Protein AF-A0A3N4JUJ2-F1 (afdb_monomer_lite)

Foldseek 3Di:
DQQPDKDWDWDCPCVVVQKTKIFIARPVPRDTPDMDIDGHCPPVPPPDD

Sequence (49 aa):
GPNHVWSIDDHVKLFQFGFQIYAAINAYFRYIVWYYIGHSNFTAISVNK

pLDDT: mean 71.06, std 10.6, range [46.62, 86.75]

Secondary structure (DSSP, 8-state):
-TTS-EEEEE-GGGGGGTEEEEEEEETTTTEEEEEEEEE-GGG------

Organism: NCBI:txid1336337

Structure (mmCIF, N/CA/C/O backbone):
data_AF-A0A3N4JUJ2-F1
#
_entry.id   AF-A0A3N4JUJ2-F1
#
loop_
_atom_site.group_PDB
_atom_site.id
_atom_site.type_symbol
_atom_site.label_atom_id
_atom_site.label_alt_id
_atom_site.label_comp_id
_atom_site.label_asym_id
_atom_site.label_entity_id
_atom_site.label_seq_id
_atom_site.pdbx_PDB_ins_code
_atom_site.Cartn_x
_atom_site.Cartn_y
_atom_site.Cartn_z
_atom_site.occupancy
_atom_site.B_iso_or_equiv
_atom_site.auth_seq_id
_atom_site.auth_comp_id
_atom_site.auth_asym_id
_atom_site.auth_atom_id
_atom_site.pdbx_PDB_model_num
ATOM 1 N N . GLY A 1 1 ? 7.744 -10.477 -21.962 1.00 46.62 1 GLY A N 1
ATOM 2 C CA . GLY A 1 1 ? 7.005 -9.302 -22.479 1.00 46.62 1 GLY A CA 1
ATOM 3 C C . GLY A 1 1 ? 6.829 -8.263 -21.379 1.00 46.62 1 GLY A C 1
ATOM 4 O O . GLY A 1 1 ? 7.016 -8.620 -20.227 1.00 46.62 1 GLY A O 1
ATOM 5 N N . PRO A 1 2 ? 6.463 -7.007 -21.679 1.00 52.31 2 PRO A N 1
ATOM 6 C CA . PRO A 1 2 ? 6.359 -5.908 -20.698 1.00 52.31 2 PRO A CA 1
ATOM 7 C C . PRO A 1 2 ? 5.316 -6.100 -19.570 1.00 52.31 2 PRO A C 1
ATOM 9 O O . PRO A 1 2 ? 5.242 -5.276 -18.668 1.00 52.31 2 PRO A O 1
ATOM 12 N N . ASN A 1 3 ? 4.570 -7.213 -19.580 1.00 54.62 3 ASN A N 1
ATOM 13 C CA . ASN A 1 3 ? 3.660 -7.664 -18.518 1.00 54.62 3 ASN A CA 1
ATOM 14 C C . ASN A 1 3 ? 4.205 -8.865 -17.709 1.00 54.62 3 ASN A C 1
ATOM 16 O O . ASN A 1 3 ? 3.432 -9.613 -17.128 1.00 54.62 3 ASN A O 1
ATOM 20 N N . HIS A 1 4 ? 5.516 -9.127 -17.722 1.00 57.22 4 HIS A N 1
ATOM 21 C CA . HIS A 1 4 ? 6.072 -10.367 -17.158 1.00 57.22 4 HIS A CA 1
ATOM 22 C C . HIS A 1 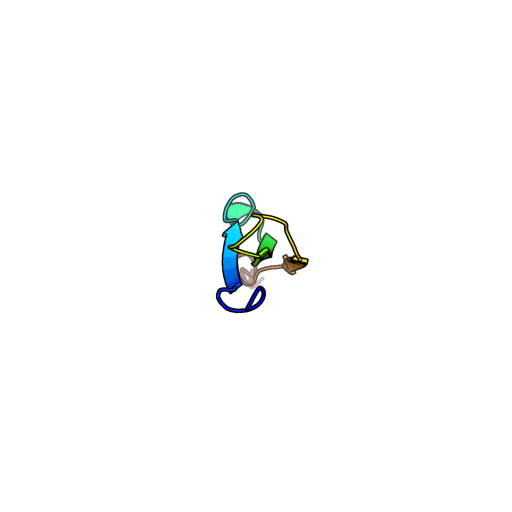4 ? 6.155 -10.382 -15.621 1.00 57.22 4 HIS A C 1
ATOM 24 O O . HIS A 1 4 ? 6.202 -11.459 -15.039 1.00 57.22 4 HIS A O 1
ATOM 30 N N . VAL A 1 5 ? 6.174 -9.217 -14.960 1.00 58.38 5 VAL A N 1
ATOM 31 C CA . VAL A 1 5 ? 6.293 -9.117 -13.496 1.00 58.38 5 VAL A CA 1
ATOM 32 C C . VAL A 1 5 ? 5.425 -7.967 -12.986 1.00 58.38 5 VAL A C 1
ATOM 34 O O . VAL A 1 5 ? 5.704 -6.797 -13.254 1.00 58.38 5 VAL A O 1
ATOM 37 N N . TRP A 1 6 ? 4.368 -8.303 -12.249 1.00 63.38 6 TRP A N 1
ATOM 38 C CA . TRP A 1 6 ? 3.558 -7.353 -11.488 1.00 63.38 6 TRP A CA 1
ATOM 39 C C . TRP A 1 6 ? 3.883 -7.523 -10.011 1.00 63.38 6 TRP A C 1
ATOM 41 O O . TRP A 1 6 ? 3.903 -8.646 -9.511 1.00 63.38 6 TRP A O 1
ATOM 51 N N . SER A 1 7 ? 4.156 -6.413 -9.329 1.00 65.00 7 SER A N 1
ATOM 52 C CA . SER A 1 7 ? 4.377 -6.406 -7.886 1.00 65.00 7 SER A CA 1
ATOM 53 C C . SER A 1 7 ? 3.190 -5.729 -7.222 1.00 65.00 7 SER A C 1
ATOM 55 O O . SER A 1 7 ? 2.829 -4.611 -7.594 1.00 65.00 7 SER A O 1
ATOM 57 N N . ILE A 1 8 ? 2.589 -6.408 -6.251 1.00 70.56 8 ILE A N 1
ATOM 58 C CA . ILE A 1 8 ? 1.642 -5.805 -5.316 1.00 70.56 8 ILE A CA 1
ATOM 59 C C . ILE A 1 8 ? 2.417 -5.485 -4.047 1.00 70.56 8 ILE A C 1
ATOM 61 O O . ILE A 1 8 ? 3.069 -6.366 -3.490 1.00 70.56 8 ILE A O 1
ATOM 65 N N . ASP A 1 9 ? 2.368 -4.222 -3.640 1.00 70.31 9 ASP A N 1
ATOM 66 C CA . ASP A 1 9 ? 2.970 -3.737 -2.402 1.00 70.31 9 ASP A CA 1
ATOM 67 C C . ASP A 1 9 ? 1.874 -3.093 -1.542 1.00 70.31 9 ASP A C 1
ATOM 69 O O . ASP A 1 9 ? 0.996 -2.389 -2.060 1.00 70.31 9 ASP A O 1
ATOM 73 N N . ASP A 1 10 ? 1.893 -3.388 -0.243 1.00 63.91 10 ASP A N 1
ATOM 74 C CA . ASP A 1 10 ? 0.968 -2.829 0.745 1.00 63.91 10 ASP A CA 1
ATOM 75 C C . ASP A 1 10 ? 1.671 -1.698 1.503 1.00 63.91 10 ASP A C 1
ATOM 77 O O . ASP A 1 10 ? 2.767 -1.870 2.046 1.00 63.91 10 ASP A O 1
ATOM 81 N N . HIS A 1 11 ? 1.038 -0.525 1.546 1.00 68.62 11 HIS A N 1
ATOM 82 C CA . HIS A 1 11 ? 1.602 0.642 2.214 1.00 68.62 11 HIS A CA 1
ATOM 83 C C . HIS A 1 11 ? 1.020 0.815 3.628 1.00 68.62 11 HIS A C 1
ATOM 85 O O . HIS A 1 11 ? -0.016 1.445 3.8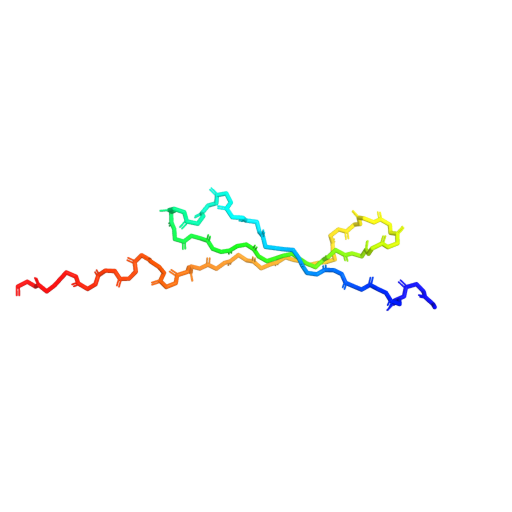38 1.00 68.62 11 HIS A O 1
ATOM 91 N N . VAL A 1 12 ? 1.771 0.355 4.636 1.00 66.31 12 VAL A N 1
ATOM 92 C CA . VAL A 1 12 ? 1.334 0.265 6.048 1.00 66.31 12 VAL A CA 1
ATOM 93 C C . VAL A 1 12 ? 1.266 1.601 6.823 1.00 66.31 12 VAL A C 1
ATOM 95 O O . VAL A 1 12 ? 0.977 1.620 8.017 1.00 66.31 12 VAL A O 1
ATOM 98 N N . LYS A 1 13 ? 1.516 2.755 6.184 1.00 68.69 13 LYS A N 1
ATOM 99 C CA . LYS A 1 13 ? 1.618 4.058 6.887 1.00 68.69 13 LYS A CA 1
ATOM 100 C C . LYS A 1 13 ? 0.325 4.496 7.581 1.00 68.69 13 LYS A C 1
ATOM 102 O O . LYS A 1 13 ? 0.392 5.189 8.588 1.00 68.69 13 LYS A O 1
ATOM 107 N N . LEU A 1 14 ? -0.835 4.114 7.046 1.00 69.31 14 LEU A N 1
ATOM 108 C CA . LEU A 1 14 ? -2.149 4.493 7.587 1.00 69.31 14 LEU A CA 1
ATOM 109 C C . LEU A 1 14 ? -2.875 3.336 8.281 1.00 69.31 14 LEU A C 1
ATOM 111 O O . LEU A 1 14 ? -4.037 3.471 8.666 1.00 69.31 14 LEU A O 1
ATOM 115 N N . PHE A 1 15 ? -2.175 2.224 8.501 1.00 70.44 15 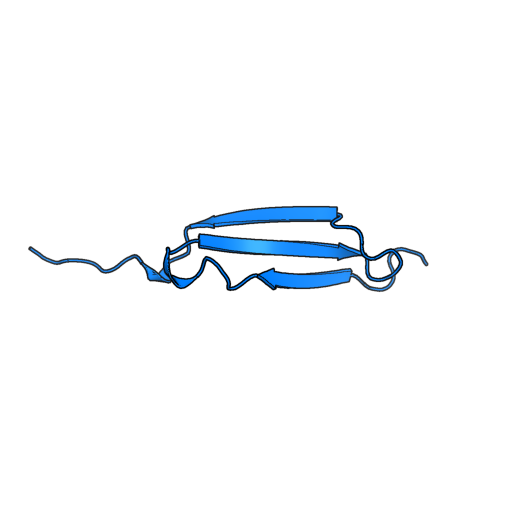PHE A N 1
ATOM 116 C CA . PHE A 1 15 ? -2.742 1.042 9.135 1.00 70.44 15 PHE A CA 1
ATOM 117 C C . PHE A 1 15 ? -3.283 1.336 10.542 1.00 70.44 15 PHE A C 1
ATOM 119 O O . PHE A 1 15 ? -4.358 0.866 10.903 1.00 70.44 15 PHE A O 1
ATOM 126 N N . GLN A 1 16 ? -2.588 2.188 11.305 1.00 71.31 16 GLN A N 1
ATOM 127 C CA . GLN A 1 16 ? -3.000 2.617 12.650 1.00 71.31 16 GLN A CA 1
ATOM 128 C C . GLN A 1 16 ? -4.323 3.395 12.670 1.00 71.31 16 GLN A C 1
ATOM 130 O O . GLN A 1 16 ? -5.006 3.416 13.688 1.00 71.31 16 GLN A O 1
ATOM 135 N N . PHE A 1 17 ? -4.692 4.018 11.551 1.00 73.75 17 PHE A N 1
ATOM 136 C CA . PHE A 1 17 ? -5.939 4.767 11.402 1.00 73.75 17 PHE A CA 1
ATOM 137 C C . PHE A 1 17 ? -7.054 3.925 10.772 1.00 73.75 17 PHE A C 1
ATOM 139 O O . PHE A 1 17 ? -8.130 4.445 10.499 1.00 73.75 17 PHE A O 1
ATOM 146 N N . GLY A 1 18 ? -6.809 2.632 10.537 1.00 75.19 18 GLY A N 1
ATOM 147 C CA . GLY A 1 18 ? -7.786 1.748 9.916 1.00 75.19 18 GLY A CA 1
ATOM 148 C C . GLY A 1 18 ? -7.889 1.910 8.401 1.00 75.19 18 GLY A C 1
ATOM 149 O O . GLY A 1 18 ? -8.893 1.509 7.831 1.00 75.19 18 GLY A O 1
ATOM 150 N N . PHE A 1 19 ? -6.884 2.469 7.721 1.00 77.75 19 PHE A N 1
ATOM 151 C CA . PHE A 1 19 ? -6.864 2.524 6.255 1.00 77.75 19 PHE A CA 1
ATOM 152 C C . PHE A 1 19 ? -5.865 1.514 5.690 1.00 77.75 19 PHE A C 1
ATOM 154 O O . PHE A 1 19 ? -4.719 1.437 6.136 1.00 77.75 19 PHE A O 1
ATOM 161 N N . GLN A 1 20 ? -6.304 0.757 4.687 1.00 81.25 20 GLN A N 1
ATOM 162 C CA . G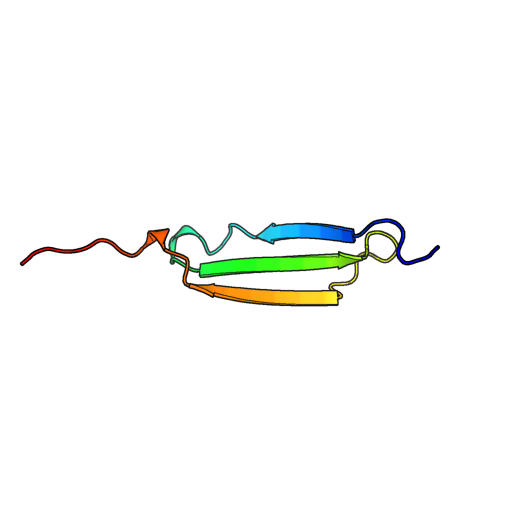LN A 1 20 ? -5.469 -0.128 3.877 1.00 81.25 20 GLN A CA 1
ATOM 163 C C . GLN A 1 20 ? -5.281 0.478 2.490 1.00 81.25 20 GLN A C 1
ATOM 165 O O . GLN A 1 20 ? -6.253 0.891 1.849 1.00 81.25 20 GLN A O 1
ATOM 170 N N . ILE A 1 21 ? -4.027 0.520 2.038 1.00 83.38 21 ILE A N 1
ATOM 171 C CA . ILE A 1 21 ? -3.648 1.005 0.713 1.00 83.38 21 ILE A CA 1
ATOM 172 C C . ILE A 1 21 ? -2.944 -0.130 -0.025 1.00 83.38 21 ILE A C 1
ATOM 174 O O . ILE A 1 21 ? -1.849 -0.536 0.363 1.00 83.38 21 ILE A O 1
ATOM 178 N N . TYR A 1 22 ? -3.550 -0.575 -1.122 1.00 83.31 22 TYR A N 1
ATOM 179 C CA . TYR A 1 22 ? -2.964 -1.541 -2.048 1.00 83.31 22 TYR A CA 1
ATOM 180 C C . TYR A 1 22 ? -2.605 -0.834 -3.347 1.00 83.31 22 TYR A C 1
ATOM 182 O O . TYR A 1 22 ? -3.435 -0.114 -3.901 1.00 83.31 22 TYR A O 1
ATOM 190 N N . ALA A 1 23 ? -1.401 -1.051 -3.866 1.00 83.88 23 ALA A N 1
ATOM 191 C CA . ALA A 1 23 ? -1.009 -0.541 -5.174 1.00 83.88 23 ALA A CA 1
ATOM 192 C C . ALA A 1 23 ? -0.407 -1.657 -6.028 1.00 83.88 23 ALA A C 1
ATOM 194 O O . ALA A 1 23 ? 0.399 -2.459 -5.555 1.00 83.88 23 ALA A O 1
ATOM 195 N N . ALA A 1 24 ? -0.779 -1.686 -7.307 1.00 84.69 24 ALA A N 1
ATOM 196 C CA . ALA A 1 24 ? -0.105 -2.515 -8.294 1.00 84.69 24 ALA A CA 1
ATOM 197 C C . ALA A 1 24 ? 0.948 -1.686 -9.023 1.00 84.69 24 ALA A C 1
ATOM 199 O O . ALA A 1 24 ? 0.640 -0.677 -9.667 1.00 84.69 24 ALA A O 1
ATOM 200 N N . ILE A 1 25 ? 2.193 -2.138 -8.938 1.00 83.25 25 ILE A N 1
ATOM 201 C CA . ILE A 1 25 ? 3.348 -1.482 -9.539 1.00 83.25 25 ILE A CA 1
ATOM 202 C C . ILE A 1 25 ? 3.814 -2.331 -10.719 1.00 83.25 25 ILE A C 1
ATOM 204 O O .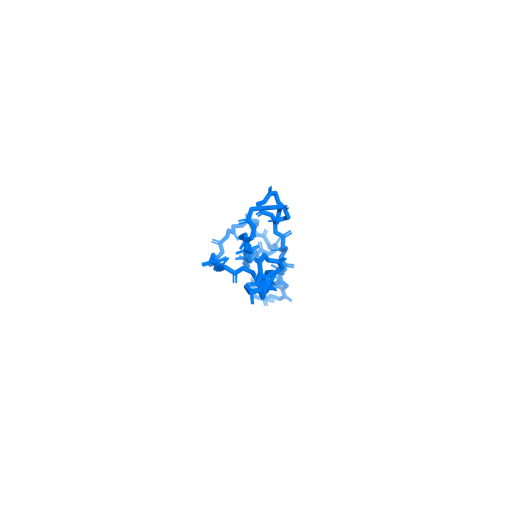 ILE A 1 25 ? 4.063 -3.535 -10.581 1.00 83.25 25 ILE A O 1
ATOM 208 N N . ASN A 1 26 ? 3.968 -1.708 -11.890 1.00 80.94 26 ASN A N 1
ATOM 209 C CA . ASN A 1 26 ? 4.668 -2.364 -12.989 1.00 80.94 26 ASN A CA 1
ATOM 210 C C . ASN A 1 26 ? 6.168 -2.384 -12.671 1.00 80.94 26 ASN A C 1
ATOM 212 O O . ASN A 1 26 ? 6.812 -1.335 -12.608 1.00 80.94 26 ASN A O 1
ATOM 216 N N . ALA A 1 27 ? 6.734 -3.580 -12.509 1.00 72.25 27 ALA A N 1
ATOM 217 C CA . ALA A 1 27 ? 8.129 -3.765 -12.126 1.00 72.25 27 ALA A CA 1
ATOM 218 C C . ALA A 1 27 ? 9.133 -3.254 -13.175 1.00 72.25 27 ALA A C 1
ATOM 220 O O . ALA A 1 27 ? 10.257 -2.914 -12.815 1.00 72.25 27 ALA A O 1
ATOM 221 N N . TYR A 1 28 ? 8.746 -3.169 -14.453 1.00 73.62 28 TYR A N 1
ATOM 222 C CA . TYR A 1 28 ? 9.664 -2.772 -15.527 1.00 73.62 28 TYR A CA 1
ATOM 223 C C . TYR A 1 28 ? 9.948 -1.262 -15.546 1.00 73.62 28 TYR A C 1
ATOM 225 O O . TYR A 1 28 ? 11.069 -0.837 -15.798 1.00 73.62 28 TYR A O 1
ATOM 233 N N . PHE A 1 29 ? 8.939 -0.448 -15.242 1.00 73.75 29 PHE A N 1
ATOM 234 C CA . PHE A 1 29 ? 9.018 1.016 -15.315 1.00 73.75 29 PHE A CA 1
ATOM 235 C C . PHE A 1 29 ? 8.780 1.701 -13.958 1.00 73.75 29 PHE A C 1
ATOM 237 O O . PHE A 1 29 ? 8.818 2.925 -13.879 1.00 73.75 29 PHE A O 1
ATOM 244 N N . ARG A 1 30 ? 8.518 0.926 -12.892 1.00 77.50 30 ARG A N 1
ATOM 245 C CA . ARG A 1 30 ? 8.160 1.411 -11.545 1.00 77.50 30 ARG A CA 1
ATOM 246 C C . ARG A 1 30 ? 7.017 2.440 -11.536 1.00 77.50 30 ARG A C 1
ATOM 248 O O . ARG A 1 30 ? 6.992 3.323 -10.685 1.00 77.50 30 ARG A O 1
ATOM 255 N N . TYR A 1 31 ? 6.057 2.326 -12.457 1.00 82.31 31 TYR A N 1
ATOM 256 C CA . TYR A 1 31 ? 4.837 3.139 -12.424 1.00 82.31 31 TYR A CA 1
ATOM 257 C C . TYR A 1 31 ? 3.713 2.415 -11.680 1.00 82.31 31 TYR A C 1
ATOM 259 O O . TYR A 1 31 ? 3.601 1.187 -11.742 1.00 82.31 31 TYR A O 1
ATOM 267 N N . ILE A 1 32 ? 2.865 3.190 -11.003 1.00 81.44 32 ILE A N 1
ATOM 268 C CA . ILE A 1 32 ? 1.648 2.693 -10.357 1.00 81.44 32 ILE A CA 1
ATOM 269 C C . ILE A 1 32 ? 0.576 2.547 -11.435 1.00 81.44 32 ILE A C 1
ATOM 271 O O . ILE A 1 32 ? 0.228 3.519 -12.102 1.00 81.44 32 ILE A O 1
ATOM 275 N N . VAL A 1 33 ? 0.083 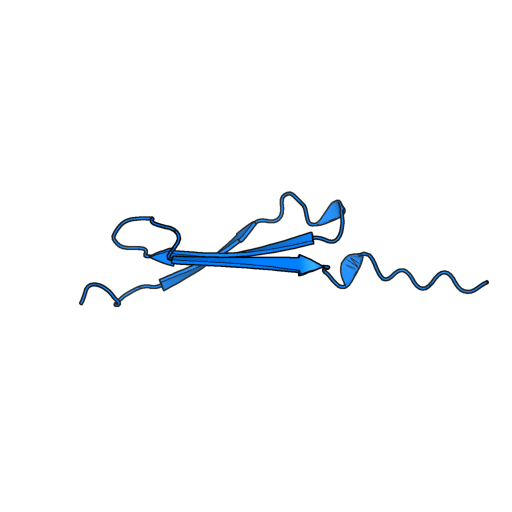1.327 -11.627 1.00 86.75 33 VAL A N 1
ATOM 276 C CA . VAL A 1 33 ? -0.937 1.019 -12.641 1.00 86.75 33 VAL A CA 1
ATOM 277 C C . VAL A 1 33 ? -2.324 1.330 -12.090 1.00 86.75 33 VAL A C 1
ATOM 279 O O . VAL A 1 33 ? -3.157 1.918 -12.771 1.00 86.75 33 VAL A O 1
ATOM 282 N N . TRP A 1 34 ? -2.563 0.930 -10.844 1.00 82.19 34 TRP A N 1
ATOM 283 C CA . TRP A 1 34 ? -3.794 1.187 -10.112 1.00 82.19 34 TRP A CA 1
ATOM 284 C C . TRP A 1 34 ? -3.524 1.115 -8.610 1.00 82.19 34 TRP A C 1
ATOM 286 O O . TRP A 1 34 ? -2.544 0.506 -8.168 1.00 82.19 34 TRP A O 1
ATOM 296 N N . TYR A 1 35 ? -4.401 1.744 -7.834 1.00 83.94 35 TYR A N 1
ATOM 297 C CA . TYR A 1 35 ? -4.371 1.706 -6.381 1.00 83.94 35 TYR A CA 1
ATOM 298 C C . TYR A 1 35 ? -5.789 1.554 -5.825 1.00 83.94 35 TYR A C 1
ATOM 300 O O . TYR A 1 35 ? -6.758 2.021 -6.422 1.00 83.94 35 TYR A O 1
ATOM 308 N N . TYR A 1 36 ? -5.900 0.896 -4.679 1.00 84.88 36 TYR A N 1
ATOM 309 C CA . TYR A 1 36 ? -7.116 0.776 -3.890 1.00 84.88 36 TYR A CA 1
ATOM 310 C C . TYR A 1 36 ? -6.867 1.360 -2.505 1.00 84.88 36 TYR A C 1
ATOM 312 O O . TYR A 1 36 ? -5.827 1.112 -1.894 1.00 84.88 36 TYR A O 1
ATOM 320 N N . ILE A 1 37 ? -7.849 2.109 -2.010 1.00 85.31 37 ILE A N 1
ATOM 321 C CA . ILE A 1 37 ? -7.862 2.654 -0.657 1.00 85.31 37 ILE A CA 1
ATOM 322 C C . ILE A 1 37 ? -9.170 2.207 -0.027 1.00 85.31 37 ILE A C 1
ATOM 324 O O . ILE A 1 37 ? -10.245 2.531 -0.531 1.00 85.31 37 ILE A O 1
ATOM 328 N N . GLY A 1 38 ? -9.073 1.461 1.065 1.00 82.81 38 GLY A N 1
ATOM 329 C CA . GLY A 1 38 ? -10.232 0.956 1.784 1.00 82.81 38 GLY A CA 1
ATOM 330 C C . GLY A 1 38 ? -10.065 1.077 3.284 1.00 82.81 38 GLY A C 1
ATOM 331 O O . GLY A 1 38 ? -8.968 1.298 3.798 1.00 82.81 38 GLY A O 1
ATOM 332 N N . HIS A 1 39 ? -11.178 0.914 3.988 1.00 79.19 39 HIS A N 1
ATOM 333 C CA . HIS A 1 39 ? -11.158 0.792 5.434 1.00 79.19 39 HIS A CA 1
ATOM 334 C C . HIS A 1 39 ? -10.791 -0.646 5.804 1.00 79.19 39 HIS A C 1
ATOM 336 O O . HIS A 1 39 ? -11.364 -1.603 5.281 1.00 79.19 39 HIS A O 1
ATOM 342 N N . SER A 1 40 ? -9.809 -0.794 6.680 1.00 72.75 40 SER A N 1
ATOM 343 C CA . SER A 1 40 ? -9.378 -2.071 7.210 1.00 72.75 40 SER A CA 1
ATOM 344 C C . SER A 1 40 ? -10.248 -2.462 8.402 1.00 72.75 40 SER A C 1
ATOM 346 O O . SER A 1 40 ? -10.675 -1.624 9.194 1.00 72.75 40 SER A O 1
ATOM 348 N N . ASN A 1 41 ? -10.488 -3.761 8.568 1.00 64.62 41 ASN A N 1
ATOM 349 C CA . ASN A 1 41 ? -11.260 -4.284 9.701 1.00 64.62 41 ASN A CA 1
ATOM 350 C C . ASN A 1 41 ? -10.510 -4.204 11.049 1.00 64.62 41 ASN A C 1
ATOM 352 O O . ASN A 1 41 ? -11.042 -4.637 12.066 1.00 64.62 41 ASN A O 1
ATOM 356 N N . PHE A 1 42 ? -9.291 -3.650 11.091 1.00 61.50 42 PHE A N 1
ATOM 357 C CA . PHE A 1 42 ? -8.474 -3.597 12.310 1.00 61.50 42 PHE A CA 1
ATOM 358 C C . PHE A 1 42 ? -8.979 -2.589 13.352 1.00 61.50 42 PHE A C 1
ATOM 360 O O . PHE A 1 42 ? -8.633 -2.713 14.523 1.00 61.50 42 PHE A O 1
ATOM 367 N N . THR A 1 43 ? -9.816 -1.623 12.964 1.00 57.44 43 THR A N 1
ATOM 368 C CA . THR A 1 43 ? -10.435 -0.650 13.884 1.00 57.44 43 THR A CA 1
ATOM 369 C C . THR A 1 43 ? -11.891 -0.965 14.228 1.00 57.44 43 THR A C 1
ATOM 371 O O . THR A 1 43 ? -12.515 -0.200 14.964 1.00 57.44 43 THR A O 1
ATOM 374 N N . ALA A 1 44 ? -12.440 -2.100 13.778 1.00 60.53 44 ALA A N 1
ATOM 375 C CA . ALA A 1 44 ? -13.763 -2.570 14.193 1.00 60.53 44 ALA A CA 1
ATOM 376 C C . ALA A 1 44 ? -13.713 -3.141 15.625 1.00 60.53 44 ALA A C 1
ATOM 378 O O . ALA A 1 44 ? -13.934 -4.326 15.865 1.00 60.53 44 ALA A O 1
ATOM 379 N N . ILE A 1 45 ? -13.391 -2.290 16.599 1.00 60.31 45 ILE A N 1
ATOM 380 C CA . ILE A 1 45 ? -13.518 -2.618 18.013 1.00 60.31 45 ILE A CA 1
ATOM 381 C C . ILE A 1 45 ? -15.007 -2.505 18.334 1.00 60.31 45 ILE A C 1
ATOM 383 O O . ILE A 1 45 ? -15.556 -1.407 18.431 1.00 60.31 45 ILE A O 1
ATOM 387 N N . SER A 1 46 ? -15.679 -3.647 18.462 1.00 63.25 46 SER A N 1
ATOM 388 C CA . SER A 1 46 ? -17.041 -3.703 18.990 1.00 63.25 46 SER A CA 1
ATOM 389 C C . SER A 1 46 ? -17.022 -3.233 20.446 1.00 63.25 46 SER A C 1
ATOM 391 O O . SER A 1 46 ? -16.793 -4.028 21.357 1.00 63.25 46 SER A O 1
ATOM 393 N N . VAL A 1 47 ? -17.252 -1.942 20.685 1.00 62.38 47 VAL A N 1
ATOM 394 C CA . VAL A 1 47 ? -17.563 -1.432 22.025 1.00 62.38 47 VAL A CA 1
ATOM 395 C C . VAL A 1 47 ? -18.985 -1.857 22.372 1.00 62.38 47 VAL A C 1
ATOM 397 O O . VAL A 1 47 ? -19.959 -1.213 21.981 1.00 62.38 47 VAL A O 1
ATOM 400 N N . ASN A 1 48 ? -19.092 -2.988 23.070 1.00 56.22 48 ASN A N 1
ATOM 401 C CA . ASN A 1 48 ? -20.340 -3.404 23.693 1.00 56.22 48 ASN A CA 1
ATOM 402 C C . ASN A 1 48 ? -20.693 -2.374 24.779 1.00 56.22 48 ASN A C 1
ATOM 404 O O . ASN A 1 48 ? -19.840 -2.065 25.615 1.00 56.22 48 ASN A O 1
ATOM 408 N N . LYS A 1 49 ? -21.897 -1.800 24.709 1.00 52.38 49 LYS A N 1
ATOM 409 C CA . LYS A 1 49 ? -22.426 -0.906 25.747 1.00 52.38 49 LYS A CA 1
ATOM 410 C C . LYS A 1 49 ? -23.046 -1.716 26.874 1.00 52.38 49 LYS A C 1
ATOM 412 O O . LYS A 1 49 ? -23.666 -2.754 26.559 1.00 52.38 49 LYS A O 1
#

Radius of gyration: 15.13 Å; chains: 1; bounding box: 32×15×48 Å

InterPro domains:
  IPR058913 Integrase core domain, putative [PF24764] (2-41)